Protein AF-A0A941VUR3-F1 (afdb_monomer)

Nearest PDB structures (foldseek):
  7xw2-assembly1_A 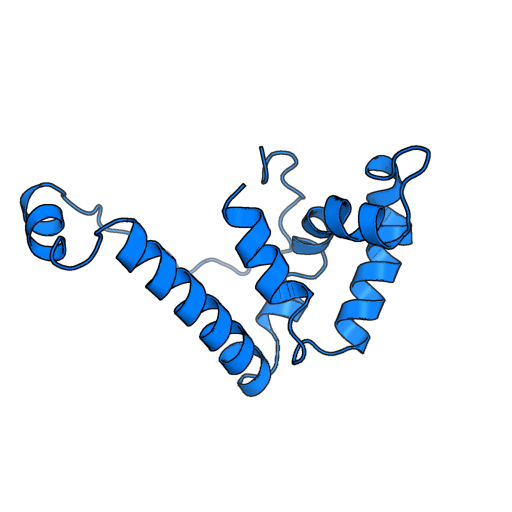 TM=2.228E-01  e=9.603E+00  Homo sapiens

Foldseek 3Di:
DVVLVLVCLLLVPPLPPPVLNVVLLVCCVVPVCVQDDDPDDSVSSCSRRSLVSCQVCVVVSVVPPPVSVVSSVVVVVVVVVVVCVVVVVPPCPVVCVVPDDDDDDPDDPDDPDPRDDDDPPPDD

Mean predicted aligned error: 7.58 Å

Structure (mmCIF, N/CA/C/O backbone):
data_AF-A0A941VUR3-F1
#
_entry.id   AF-A0A941VUR3-F1
#
loop_
_atom_site.group_PDB
_atom_site.id
_atom_site.type_symbol
_atom_site.label_atom_id
_atom_site.label_alt_id
_atom_site.label_comp_id
_atom_site.label_asym_id
_atom_site.label_entity_id
_atom_site.label_seq_id
_atom_site.pdbx_PDB_ins_code
_atom_site.Cartn_x
_atom_site.Cartn_y
_atom_site.Cartn_z
_atom_site.occupancy
_atom_site.B_iso_or_equiv
_atom_site.auth_seq_id
_atom_site.auth_comp_id
_atom_site.auth_asym_id
_atom_site.auth_atom_id
_atom_site.pdbx_PDB_model_num
ATOM 1 N N . HIS A 1 1 ? 3.892 9.199 6.611 1.00 70.50 1 HIS A N 1
ATOM 2 C CA . HIS A 1 1 ? 2.416 9.191 6.575 1.00 70.50 1 HIS A CA 1
ATOM 3 C C . HIS A 1 1 ? 1.923 7.758 6.686 1.00 70.50 1 HIS A C 1
ATOM 5 O O . HIS A 1 1 ? 2.522 6.879 6.077 1.00 70.50 1 HIS A O 1
ATOM 11 N N . LEU A 1 2 ? 0.868 7.516 7.468 1.00 82.50 2 LEU A N 1
ATOM 12 C CA . LEU A 1 2 ? 0.338 6.166 7.696 1.00 82.50 2 LEU A CA 1
ATOM 13 C C . LEU A 1 2 ? -0.213 5.531 6.405 1.00 82.50 2 LEU A C 1
ATOM 15 O O . LEU A 1 2 ? 0.068 4.371 6.120 1.00 82.50 2 LEU A O 1
ATOM 19 N N . ALA A 1 3 ? -0.908 6.321 5.582 1.00 85.56 3 ALA A N 1
ATOM 20 C CA . ALA A 1 3 ? -1.475 5.878 4.306 1.00 85.56 3 ALA A CA 1
ATOM 21 C C . ALA A 1 3 ? -0.423 5.314 3.333 1.00 85.56 3 ALA A C 1
ATOM 23 O O . ALA A 1 3 ? -0.678 4.323 2.652 1.00 85.56 3 ALA A O 1
ATOM 24 N N . THR A 1 4 ? 0.784 5.893 3.313 1.00 86.56 4 THR A N 1
ATOM 25 C CA . THR A 1 4 ? 1.883 5.424 2.456 1.00 86.56 4 THR A CA 1
ATOM 26 C C . THR A 1 4 ? 2.267 3.982 2.773 1.00 86.56 4 THR A C 1
ATOM 28 O O . THR A 1 4 ? 2.532 3.217 1.856 1.00 86.56 4 THR A O 1
ATOM 31 N N . ASN A 1 5 ? 2.245 3.573 4.047 1.00 90.25 5 ASN A N 1
ATOM 32 C CA . ASN A 1 5 ? 2.623 2.209 4.412 1.00 90.25 5 ASN A CA 1
ATOM 33 C C . ASN A 1 5 ? 1.629 1.168 3.874 1.00 90.25 5 ASN A C 1
ATOM 35 O O . ASN A 1 5 ? 2.040 0.136 3.357 1.00 90.25 5 ASN A O 1
ATOM 39 N N . PHE A 1 6 ? 0.327 1.458 3.920 1.00 93.69 6 PHE A N 1
ATOM 40 C CA . PHE A 1 6 ? -0.681 0.578 3.321 1.00 93.69 6 PHE A CA 1
ATOM 41 C C . PHE A 1 6 ? -0.562 0.520 1.802 1.00 93.69 6 PHE A C 1
ATOM 43 O O . PHE A 1 6 ? -0.687 -0.547 1.207 1.00 93.69 6 PHE A O 1
ATOM 50 N N . GLN A 1 7 ? -0.256 1.654 1.169 1.00 92.44 7 GLN A N 1
ATOM 51 C CA . GLN A 1 7 ? 0.022 1.663 -0.258 1.00 92.44 7 GLN A CA 1
ATOM 52 C C . GLN A 1 7 ? 1.238 0.787 -0.592 1.00 92.44 7 GLN A C 1
ATOM 54 O O . GLN A 1 7 ? 1.177 0.061 -1.586 1.00 92.44 7 GLN A O 1
ATOM 59 N N . ASN A 1 8 ? 2.303 0.851 0.223 1.00 92.88 8 ASN A N 1
ATOM 60 C CA . ASN A 1 8 ? 3.509 0.016 0.127 1.00 92.88 8 ASN A CA 1
ATOM 61 C C . ASN A 1 8 ? 3.153 -1.466 0.119 1.00 92.88 8 ASN A C 1
ATOM 63 O O . ASN A 1 8 ? 3.457 -2.140 -0.861 1.00 92.88 8 ASN A O 1
ATOM 67 N N . ILE A 1 9 ? 2.401 -1.914 1.130 1.00 95.75 9 ILE A N 1
ATOM 68 C CA . ILE A 1 9 ? 1.928 -3.300 1.239 1.00 95.75 9 ILE A CA 1
ATOM 69 C C . ILE A 1 9 ? 1.258 -3.754 -0.057 1.00 95.75 9 ILE A C 1
ATOM 71 O O . ILE A 1 9 ? 1.608 -4.805 -0.567 1.00 95.75 9 ILE A O 1
ATOM 75 N N . VAL A 1 10 ? 0.360 -2.951 -0.637 1.00 95.69 10 VAL A N 1
ATOM 76 C CA . VAL A 1 10 ? -0.362 -3.343 -1.858 1.00 95.69 10 VAL A CA 1
ATOM 77 C C . VAL A 1 10 ? 0.549 -3.421 -3.087 1.00 95.69 10 VAL A C 1
ATOM 79 O O . VAL A 1 10 ? 0.553 -4.443 -3.768 1.00 95.69 10 VAL A O 1
ATOM 82 N N . MET A 1 11 ? 1.301 -2.360 -3.420 1.00 94.12 11 MET A N 1
ATOM 83 C CA . M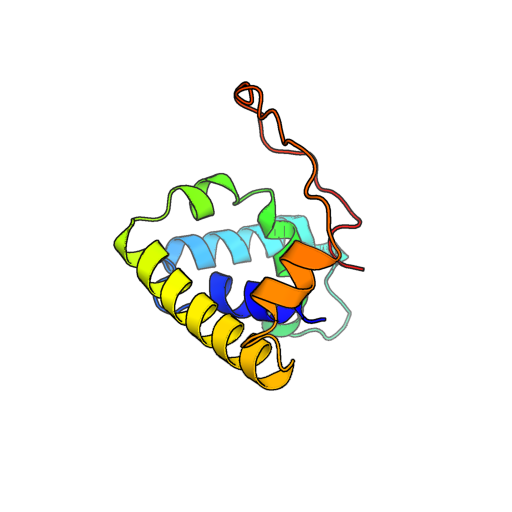ET A 1 11 ? 2.017 -2.332 -4.717 1.00 94.12 11 MET A CA 1
ATOM 84 C C . MET A 1 11 ? 3.351 -3.092 -4.701 1.00 94.12 11 MET A C 1
ATOM 86 O O . MET A 1 11 ? 3.919 -3.335 -5.765 1.00 94.12 11 MET A O 1
ATOM 90 N N . ASP A 1 12 ? 3.843 -3.451 -3.513 1.00 94.94 12 ASP A N 1
ATOM 91 C CA . ASP A 1 12 ? 5.069 -4.234 -3.333 1.00 94.94 12 ASP A CA 1
ATOM 92 C C . ASP A 1 12 ? 4.776 -5.682 -2.894 1.00 94.94 12 ASP A C 1
ATOM 94 O O . ASP A 1 12 ? 5.710 -6.443 -2.639 1.00 94.94 12 ASP A O 1
ATOM 98 N N . HIS A 1 13 ? 3.497 -6.078 -2.820 1.00 97.62 13 HIS A N 1
ATOM 99 C CA . HIS A 1 13 ? 3.096 -7.424 -2.416 1.00 97.62 13 HIS A CA 1
ATOM 100 C C . HIS A 1 13 ? 3.639 -8.488 -3.389 1.00 97.62 13 HIS A C 1
ATOM 102 O O . HIS A 1 13 ? 3.504 -8.317 -4.604 1.00 97.62 13 HIS A O 1
ATOM 108 N N . PRO A 1 14 ? 4.184 -9.620 -2.903 1.00 97.56 14 PRO A N 1
ATOM 109 C CA . PRO A 1 14 ? 4.743 -10.667 -3.765 1.00 97.56 14 PRO A CA 1
ATOM 110 C C . PRO A 1 14 ? 3.711 -11.321 -4.697 1.00 97.56 14 PRO A C 1
ATOM 112 O O . PRO A 1 14 ? 4.061 -11.712 -5.806 1.00 97.56 14 PRO A O 1
ATOM 115 N N . GLU A 1 15 ? 2.444 -11.404 -4.278 1.00 98.06 15 GLU A N 1
ATOM 116 C CA . GLU A 1 15 ? 1.351 -11.944 -5.110 1.00 98.06 15 GLU A CA 1
ATOM 117 C C . GLU A 1 15 ? 0.804 -10.940 -6.138 1.00 98.06 15 GLU A C 1
ATOM 119 O O . GLU A 1 15 ? -0.037 -11.303 -6.962 1.00 98.06 15 GLU A O 1
ATOM 124 N N . LEU A 1 16 ? 1.245 -9.674 -6.117 1.00 97.38 16 LEU A N 1
ATOM 125 C CA . LEU A 1 16 ? 0.839 -8.727 -7.152 1.00 97.38 16 LEU A CA 1
ATOM 126 C C . LEU A 1 16 ? 1.414 -9.190 -8.504 1.00 97.38 16 LEU A C 1
ATOM 128 O O . LEU A 1 16 ? 2.628 -9.396 -8.598 1.00 97.38 16 LEU A O 1
ATOM 132 N N . PRO A 1 17 ? 0.597 -9.317 -9.571 1.00 97.81 17 PRO A N 1
ATOM 133 C CA . PRO A 1 17 ? 1.085 -9.791 -10.858 1.00 97.81 17 PRO A CA 1
ATOM 134 C C . PRO A 1 17 ? 2.274 -8.960 -11.349 1.00 97.81 17 PRO A C 1
ATOM 136 O O . PRO A 1 17 ? 2.211 -7.729 -11.437 1.00 97.81 17 PRO A O 1
ATOM 139 N N . ALA A 1 18 ? 3.380 -9.637 -11.664 1.00 97.06 18 ALA A N 1
ATOM 140 C CA . ALA A 1 18 ? 4.620 -8.971 -12.048 1.00 97.06 18 ALA A CA 1
ATOM 141 C C . ALA A 1 18 ? 4.450 -8.117 -13.316 1.00 97.06 18 ALA A C 1
ATOM 143 O O . ALA A 1 18 ? 5.068 -7.057 -13.424 1.00 97.06 18 ALA A O 1
ATOM 144 N N . ASP A 1 19 ? 3.587 -8.539 -14.246 1.00 97.69 19 ASP A N 1
ATOM 145 C CA . ASP A 1 19 ? 3.247 -7.771 -15.445 1.00 97.69 19 ASP A CA 1
ATOM 146 C C . ASP A 1 19 ? 2.513 -6.467 -15.094 1.00 97.69 19 ASP A C 1
ATOM 148 O O . ASP A 1 19 ? 2.829 -5.416 -15.651 1.00 97.69 19 ASP A O 1
ATOM 152 N N . LEU A 1 20 ? 1.584 -6.502 -14.130 1.00 97.44 20 LEU A N 1
ATOM 153 C CA . LEU A 1 20 ? 0.876 -5.315 -13.655 1.00 97.44 20 LEU A CA 1
ATOM 154 C C . LEU A 1 20 ? 1.855 -4.343 -13.001 1.00 97.44 20 LEU A C 1
ATOM 156 O O . LEU A 1 20 ? 1.859 -3.158 -13.334 1.00 97.44 20 LEU A O 1
ATOM 160 N N . ARG A 1 21 ? 2.753 -4.846 -12.144 1.00 96.12 21 ARG A N 1
ATOM 161 C CA . ARG A 1 21 ? 3.812 -4.027 -11.542 1.00 96.12 21 ARG A CA 1
ATOM 162 C C . ARG A 1 21 ? 4.689 -3.374 -12.611 1.00 96.12 21 ARG A C 1
ATOM 164 O O . ARG A 1 21 ? 4.932 -2.175 -12.541 1.00 96.12 21 ARG A O 1
ATOM 171 N N . GLN A 1 22 ? 5.124 -4.117 -13.628 1.00 97.31 22 GLN A N 1
ATOM 172 C CA . GLN A 1 22 ? 5.926 -3.563 -14.726 1.00 97.31 22 GLN A CA 1
ATOM 173 C C . GLN A 1 22 ? 5.178 -2.482 -15.514 1.00 97.31 22 GLN A C 1
ATOM 175 O O . GLN A 1 22 ? 5.757 -1.439 -15.818 1.00 97.31 22 GLN A O 1
ATOM 180 N N . ARG A 1 23 ? 3.889 -2.688 -15.809 1.00 97.88 23 ARG A N 1
ATOM 181 C CA . ARG A 1 23 ? 3.063 -1.692 -16.510 1.00 97.88 23 ARG A CA 1
ATOM 182 C C . ARG A 1 23 ? 2.880 -0.417 -15.695 1.00 97.88 23 ARG A C 1
ATOM 184 O O . ARG A 1 23 ? 2.923 0.667 -16.271 1.00 97.88 23 ARG A O 1
ATOM 191 N N . ILE A 1 24 ? 2.748 -0.527 -14.374 1.00 97.31 24 ILE A N 1
ATOM 192 C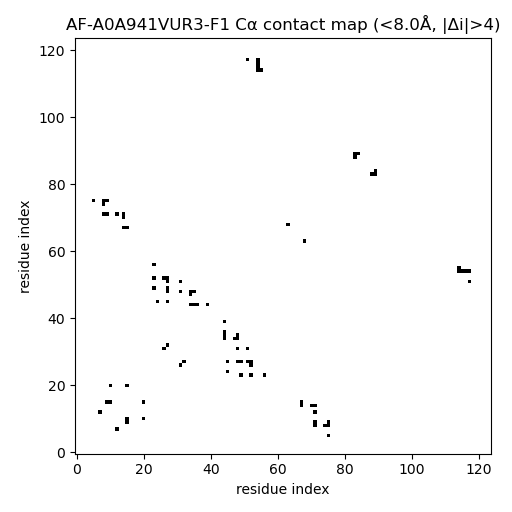 CA . ILE A 1 24 ? 2.721 0.630 -13.472 1.00 97.31 24 ILE A CA 1
ATOM 193 C C . ILE A 1 24 ? 4.025 1.419 -13.564 1.00 97.31 24 ILE A C 1
ATOM 195 O O . ILE A 1 24 ? 3.979 2.629 -13.763 1.00 97.31 24 ILE A O 1
ATOM 199 N N . LEU A 1 25 ? 5.180 0.753 -13.457 1.00 96.56 25 LEU A N 1
ATOM 200 C CA . LEU A 1 25 ? 6.483 1.424 -13.525 1.00 96.56 25 LEU A CA 1
ATOM 201 C C . LEU A 1 25 ? 6.680 2.127 -14.875 1.00 96.56 25 LEU A C 1
ATOM 203 O O . LEU A 1 25 ? 6.989 3.315 -14.902 1.00 96.56 25 LEU A O 1
ATOM 207 N N . ALA A 1 26 ? 6.369 1.445 -15.981 1.00 97.75 26 ALA A N 1
ATOM 208 C CA . ALA A 1 26 ? 6.437 2.028 -17.319 1.00 97.75 26 ALA A CA 1
ATOM 209 C C . ALA A 1 26 ? 5.491 3.232 -17.487 1.00 97.75 26 ALA A C 1
ATOM 211 O O . ALA A 1 26 ? 5.837 4.227 -18.127 1.00 97.75 26 ALA A O 1
ATOM 212 N N . TRP A 1 27 ? 4.293 3.173 -16.898 1.00 98.06 27 TRP A N 1
ATOM 213 C CA . TRP A 1 27 ? 3.371 4.304 -16.908 1.00 98.06 27 TRP A CA 1
ATOM 214 C C . TRP A 1 27 ? 3.910 5.481 -16.087 1.00 98.06 27 TRP A C 1
ATOM 216 O O . TRP A 1 27 ? 3.808 6.619 -16.542 1.00 98.06 27 TRP A O 1
ATOM 226 N N . LEU A 1 28 ? 4.517 5.232 -14.922 1.00 97.19 28 LEU A N 1
ATOM 227 C CA . LEU A 1 28 ? 5.156 6.272 -14.108 1.00 97.19 28 LEU A CA 1
ATOM 228 C C . LEU A 1 28 ? 6.316 6.929 -14.861 1.00 97.19 28 LEU A C 1
ATOM 230 O O . LEU A 1 28 ? 6.407 8.156 -14.874 1.00 97.19 28 LEU A O 1
ATOM 234 N N . ASP A 1 29 ? 7.135 6.138 -15.554 1.00 97.00 29 ASP A N 1
ATOM 235 C CA . ASP A 1 29 ? 8.214 6.656 -16.393 1.00 97.00 29 ASP A CA 1
ATOM 236 C C . ASP A 1 29 ? 7.694 7.583 -17.498 1.00 97.00 29 ASP A C 1
ATOM 238 O O . ASP A 1 29 ? 8.321 8.593 -17.806 1.00 97.00 29 ASP A O 1
ATOM 242 N N . ALA A 1 30 ? 6.529 7.299 -18.075 1.00 97.06 30 ALA A N 1
ATOM 243 C CA . ALA A 1 30 ? 5.965 8.140 -19.126 1.00 97.06 30 ALA A CA 1
ATOM 244 C C . ALA A 1 30 ? 5.188 9.362 -18.597 1.00 97.06 30 ALA A C 1
ATOM 246 O O . ALA A 1 30 ? 5.197 10.411 -19.238 1.00 97.06 30 ALA A O 1
ATOM 247 N N . ASN A 1 31 ? 4.511 9.247 -17.450 1.00 97.19 31 ASN A N 1
ATOM 248 C CA . ASN A 1 31 ? 3.468 10.202 -17.044 1.00 97.19 31 ASN A CA 1
ATOM 249 C C . ASN A 1 31 ? 3.773 10.958 -15.745 1.00 97.19 31 ASN A C 1
ATOM 251 O O . ASN A 1 31 ? 3.136 11.972 -15.469 1.00 97.19 31 ASN A O 1
ATOM 255 N N . ALA A 1 32 ? 4.739 10.501 -14.945 1.00 95.75 32 ALA A N 1
ATOM 256 C CA . ALA A 1 32 ? 5.013 11.052 -13.619 1.00 95.75 32 ALA A CA 1
ATOM 257 C C . ALA A 1 32 ? 6.410 11.680 -13.484 1.00 95.75 32 ALA A C 1
ATOM 259 O O . ALA A 1 32 ? 6.854 11.928 -12.368 1.00 95.75 32 ALA A O 1
ATOM 260 N N . GLN A 1 33 ? 7.096 12.000 -14.588 1.00 93.19 33 GLN A N 1
ATOM 261 C CA . GLN A 1 33 ? 8.454 12.577 -14.562 1.00 93.19 33 GLN A CA 1
ATOM 262 C C . GLN A 1 33 ? 8.574 13.870 -13.736 1.00 93.19 33 GLN A C 1
ATOM 264 O O . GLN A 1 33 ? 9.641 14.153 -13.203 1.00 93.19 33 GLN A O 1
ATOM 269 N N . GLY A 1 34 ? 7.484 14.627 -13.561 1.00 91.75 34 GLY A N 1
ATOM 270 C CA . GLY A 1 34 ? 7.458 15.799 -12.676 1.00 91.75 34 GLY A CA 1
ATOM 271 C C . GLY A 1 34 ? 7.710 15.484 -11.193 1.00 91.75 34 GLY A C 1
ATOM 272 O O . GLY A 1 34 ? 8.115 16.368 -10.446 1.00 91.75 34 GLY A O 1
ATOM 273 N N . GLU A 1 35 ? 7.516 14.234 -10.764 1.00 91.00 35 GLU A N 1
ATOM 274 C CA . GLU A 1 35 ? 7.822 13.764 -9.404 1.00 91.00 35 GLU A CA 1
ATOM 275 C C . GLU A 1 35 ? 9.309 13.406 -9.225 1.00 91.00 35 GLU A C 1
ATOM 277 O O . GLU A 1 35 ? 9.768 13.180 -8.098 1.00 91.00 35 GLU A O 1
ATOM 282 N N . ARG A 1 36 ? 10.076 13.332 -10.323 1.00 94.19 36 ARG A N 1
ATOM 283 C CA . ARG A 1 36 ? 11.481 12.934 -10.303 1.00 94.19 36 ARG A CA 1
ATOM 284 C C . ARG A 1 36 ? 12.370 14.089 -9.867 1.00 94.19 36 ARG A C 1
ATOM 286 O O . ARG A 1 36 ? 12.361 15.162 -10.469 1.00 94.19 36 ARG A O 1
ATOM 293 N N . LYS A 1 37 ? 13.184 13.864 -8.834 1.00 93.31 37 LYS A N 1
ATOM 294 C CA . LYS A 1 37 ? 14.161 14.854 -8.364 1.00 93.31 37 LYS A CA 1
ATOM 295 C C . LYS A 1 37 ? 15.547 14.578 -8.934 1.00 93.31 37 LYS A C 1
ATOM 297 O O . LYS A 1 37 ? 15.903 13.442 -9.240 1.00 93.31 37 LYS A O 1
ATOM 302 N N . SER A 1 38 ? 16.351 15.635 -9.046 1.00 93.31 38 SER A N 1
ATOM 303 C CA . SER A 1 38 ? 17.759 15.509 -9.427 1.00 93.31 38 SER A CA 1
ATOM 304 C C . SER A 1 38 ? 18.490 14.612 -8.428 1.00 93.31 38 SER A C 1
ATOM 306 O O . SER A 1 38 ? 18.564 14.945 -7.247 1.00 93.31 38 SER A O 1
ATOM 308 N N . GLY A 1 39 ? 19.044 13.501 -8.913 1.00 92.50 39 GLY A N 1
ATOM 309 C CA . GLY A 1 39 ? 19.770 12.527 -8.097 1.00 92.50 39 GLY A CA 1
ATOM 310 C C . GLY A 1 39 ? 18.920 11.405 -7.492 1.00 92.50 39 GLY A C 1
ATOM 311 O O . GLY A 1 39 ? 19.496 10.562 -6.812 1.00 92.50 39 GLY A O 1
ATOM 312 N N . ASP A 1 40 ? 17.603 11.359 -7.740 1.00 92.44 40 ASP A N 1
ATOM 313 C CA . ASP A 1 40 ? 16.786 10.198 -7.355 1.00 92.44 40 ASP A CA 1
ATOM 314 C C . ASP A 1 40 ? 17.251 8.952 -8.132 1.00 92.44 40 ASP A C 1
ATOM 316 O O . ASP A 1 40 ? 17.395 8.995 -9.359 1.00 92.44 40 ASP A O 1
ATOM 320 N N . THR A 1 41 ? 17.421 7.823 -7.436 1.00 96.31 41 THR A N 1
ATOM 321 C CA . THR A 1 41 ? 17.466 6.513 -8.106 1.00 96.31 41 THR A CA 1
ATOM 322 C C . THR A 1 41 ? 16.099 6.183 -8.709 1.00 96.31 41 THR A C 1
ATOM 324 O O . THR A 1 41 ? 15.090 6.826 -8.393 1.00 96.31 41 THR A O 1
ATOM 327 N N . ASP A 1 42 ? 16.031 5.179 -9.581 1.00 94.81 42 ASP A N 1
ATOM 328 C CA . ASP A 1 42 ? 14.754 4.730 -10.148 1.00 94.81 42 ASP A CA 1
ATOM 329 C C . ASP A 1 42 ? 13.796 4.276 -9.031 1.00 94.81 42 ASP A C 1
ATOM 331 O O . ASP A 1 42 ? 12.635 4.675 -9.002 1.00 94.81 42 ASP A O 1
ATOM 335 N N . GLU A 1 43 ? 14.293 3.560 -8.020 1.00 93.12 43 GLU A N 1
ATOM 336 C CA . GLU A 1 43 ? 13.492 3.104 -6.878 1.00 93.12 43 GLU A CA 1
ATOM 337 C C . GLU A 1 43 ? 12.942 4.269 -6.051 1.00 93.12 43 GLU A C 1
ATOM 339 O O . GLU A 1 43 ? 11.778 4.246 -5.648 1.00 93.12 43 GLU A O 1
ATOM 344 N N . GLN A 1 44 ? 13.752 5.305 -5.806 1.00 94.19 44 GLN A N 1
ATOM 345 C CA . GLN A 1 44 ? 13.318 6.499 -5.074 1.00 94.19 44 GLN A CA 1
ATOM 346 C C . GLN A 1 44 ? 12.251 7.275 -5.848 1.00 94.19 44 GLN A C 1
ATOM 348 O O . GLN A 1 44 ? 11.273 7.743 -5.255 1.00 94.19 44 GLN A O 1
ATOM 353 N N . PHE A 1 45 ? 12.419 7.374 -7.168 1.00 95.56 45 PHE A N 1
ATOM 354 C CA . PHE A 1 45 ? 11.425 7.954 -8.058 1.00 95.56 45 PHE A CA 1
ATOM 355 C C . PHE A 1 45 ? 10.110 7.166 -8.004 1.00 95.56 45 PHE A C 1
ATOM 357 O O . PHE A 1 45 ? 9.072 7.743 -7.677 1.00 95.56 45 PHE A O 1
ATOM 364 N N . TYR A 1 46 ? 10.144 5.851 -8.237 1.00 94.12 46 TYR A N 1
ATOM 365 C CA . TYR A 1 46 ? 8.946 5.011 -8.235 1.00 94.12 46 TYR A CA 1
ATOM 366 C C . TYR A 1 46 ? 8.235 5.019 -6.884 1.0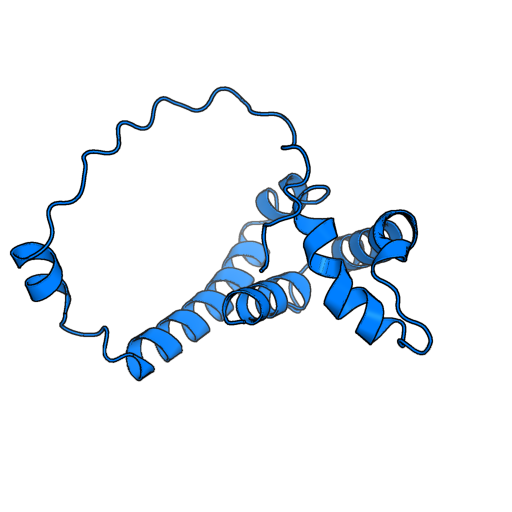0 94.12 46 TYR A C 1
ATOM 368 O O . TYR A 1 46 ? 7.014 5.171 -6.832 1.00 94.12 46 TYR A O 1
ATOM 376 N N . TYR A 1 47 ? 8.986 4.940 -5.783 1.00 91.44 47 TYR A N 1
ATOM 377 C CA . TYR A 1 47 ? 8.434 5.011 -4.434 1.00 91.44 47 TYR A CA 1
ATOM 378 C C . TYR A 1 47 ? 7.638 6.301 -4.196 1.00 91.44 47 TYR A C 1
ATOM 380 O O . TYR A 1 47 ? 6.579 6.271 -3.572 1.00 91.44 47 TYR A O 1
ATOM 388 N N . ARG A 1 48 ? 8.115 7.439 -4.712 1.00 90.31 48 ARG A N 1
ATOM 389 C CA . ARG A 1 48 ? 7.444 8.739 -4.575 1.00 90.31 48 ARG A CA 1
ATOM 390 C C . ARG A 1 48 ? 6.265 8.883 -5.539 1.00 90.31 48 ARG A C 1
ATOM 392 O O . ARG A 1 48 ? 5.193 9.343 -5.149 1.00 90.31 48 ARG A O 1
ATOM 399 N N . ALA A 1 49 ? 6.464 8.483 -6.792 1.00 93.69 49 ALA A N 1
ATOM 400 C CA . ALA A 1 49 ? 5.526 8.707 -7.883 1.00 93.69 49 ALA A CA 1
ATOM 401 C C . ALA A 1 49 ? 4.338 7.728 -7.878 1.00 93.69 49 ALA A C 1
ATOM 403 O O . ALA A 1 49 ? 3.291 8.049 -8.436 1.00 93.69 49 ALA A O 1
ATOM 404 N N . ARG A 1 50 ? 4.446 6.569 -7.207 1.00 92.50 50 ARG A N 1
ATOM 405 C CA . ARG A 1 50 ? 3.433 5.489 -7.188 1.00 92.50 50 ARG A CA 1
ATOM 406 C C . ARG A 1 50 ? 1.998 5.927 -6.892 1.00 92.50 50 ARG A C 1
ATOM 408 O O . ARG A 1 50 ? 1.069 5.288 -7.377 1.00 92.50 50 ARG A O 1
ATOM 415 N N . LYS A 1 51 ? 1.777 7.008 -6.129 1.00 92.25 51 LYS A N 1
ATOM 416 C CA . LYS A 1 51 ? 0.423 7.549 -5.892 1.00 92.25 51 LYS A CA 1
ATOM 417 C C . LYS A 1 51 ? -0.273 7.992 -7.180 1.00 92.25 51 LYS A C 1
ATOM 419 O O . LYS A 1 51 ? -1.478 7.806 -7.301 1.00 92.25 51 LYS A O 1
ATOM 424 N N . ARG A 1 52 ? 0.485 8.469 -8.173 1.00 94.44 52 ARG A N 1
ATOM 425 C CA . ARG A 1 52 ? -0.031 8.858 -9.495 1.00 94.44 52 ARG A CA 1
ATOM 426 C C . ARG A 1 52 ? -0.586 7.670 -10.282 1.00 94.44 52 ARG A C 1
ATOM 428 O O . ARG A 1 52 ? -1.458 7.856 -11.113 1.00 94.44 52 ARG A O 1
ATOM 435 N N . ALA A 1 53 ? -0.131 6.450 -9.995 1.00 95.12 53 ALA A N 1
ATOM 436 C CA . ALA A 1 53 ? -0.630 5.250 -10.658 1.00 95.12 53 ALA A CA 1
ATOM 437 C C . ALA A 1 53 ? -1.968 4.736 -10.088 1.00 95.12 53 ALA A C 1
ATOM 439 O O . ALA A 1 53 ? -2.581 3.867 -10.704 1.00 95.12 53 ALA A O 1
ATOM 440 N N . ILE A 1 54 ? -2.457 5.260 -8.952 1.00 92.94 54 ILE A N 1
ATOM 441 C CA . ILE A 1 54 ? -3.711 4.778 -8.344 1.0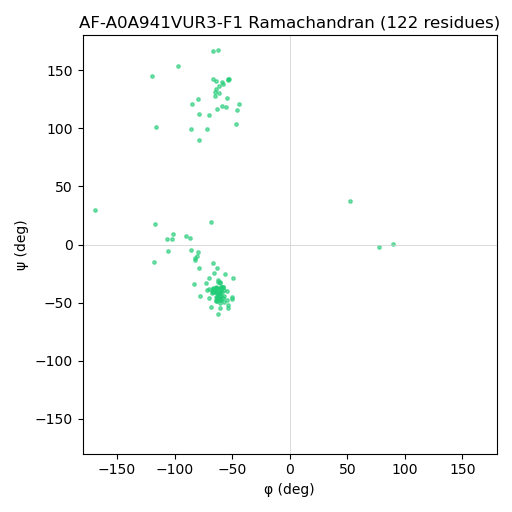0 92.94 54 ILE A CA 1
ATOM 442 C C . ILE A 1 54 ? -4.896 4.977 -9.294 1.00 92.94 54 ILE A C 1
ATOM 444 O O . ILE A 1 54 ? -5.671 4.046 -9.485 1.00 92.94 54 ILE A O 1
ATOM 448 N N . GLY A 1 55 ? -5.046 6.167 -9.883 1.00 93.62 55 GLY A N 1
ATOM 449 C CA . GLY A 1 55 ? -6.142 6.473 -10.807 1.00 93.62 55 GLY A CA 1
ATOM 450 C C . GLY A 1 55 ? -6.119 5.591 -12.063 1.00 93.62 55 GLY A C 1
ATOM 451 O O . GLY A 1 55 ? -7.069 4.832 -12.278 1.00 93.62 55 GLY A O 1
ATOM 452 N N . PRO A 1 56 ? -5.031 5.624 -12.856 1.00 96.69 56 PRO A N 1
ATOM 453 C CA . PRO A 1 56 ? -4.909 4.869 -14.104 1.00 96.69 56 PRO A CA 1
ATOM 454 C C . PRO A 1 56 ? -5.076 3.354 -13.950 1.00 96.69 56 PRO A C 1
ATOM 456 O O . PRO A 1 56 ? -5.675 2.722 -14.815 1.00 96.69 56 PRO A O 1
ATOM 459 N N . PHE A 1 57 ? -4.593 2.772 -12.847 1.00 96.62 57 PHE A N 1
ATOM 460 C CA . PHE A 1 57 ? -4.635 1.323 -12.614 1.00 96.62 57 PHE A CA 1
ATOM 461 C C . PHE A 1 57 ? -5.750 0.892 -11.657 1.00 96.62 57 PHE A C 1
ATOM 463 O O . PHE A 1 57 ? -5.807 -0.276 -11.273 1.00 96.62 57 PHE A O 1
ATOM 470 N N . LYS A 1 58 ? -6.663 1.799 -11.275 1.00 94.75 58 LYS A N 1
ATOM 471 C CA . LYS A 1 58 ? -7.715 1.507 -10.292 1.00 94.75 58 LYS A CA 1
ATOM 472 C C . LYS A 1 58 ? -8.516 0.272 -10.680 1.00 94.75 58 LYS A C 1
ATOM 474 O O . LYS A 1 58 ? -8.658 -0.629 -9.867 1.00 94.75 58 LYS A O 1
ATOM 479 N N . GLN A 1 59 ? -9.034 0.219 -11.904 1.00 95.31 59 GLN A N 1
ATOM 480 C CA . GLN A 1 59 ? -9.862 -0.908 -12.322 1.00 95.31 59 GLN A CA 1
ATOM 481 C C . GLN A 1 59 ? -9.086 -2.229 -12.252 1.00 95.31 59 GLN A C 1
ATOM 483 O O . GLN A 1 59 ? -9.581 -3.184 -11.674 1.00 95.31 59 GLN A O 1
ATOM 488 N N . GLU A 1 60 ? -7.854 -2.266 -12.756 1.00 96.31 60 GLU A N 1
ATOM 489 C CA . GLU A 1 60 ? -7.039 -3.484 -12.749 1.00 96.31 60 GLU A CA 1
ATOM 490 C C . GLU A 1 60 ? -6.717 -3.974 -11.335 1.00 96.31 60 GLU A C 1
ATOM 492 O O . GLU A 1 60 ? -6.744 -5.173 -11.080 1.00 96.31 60 GLU A O 1
ATOM 497 N N . MET A 1 61 ? -6.472 -3.048 -10.403 1.00 94.88 61 MET A N 1
ATOM 498 C CA . MET A 1 61 ? -6.289 -3.367 -8.984 1.00 94.88 61 MET A CA 1
ATOM 499 C C . MET A 1 61 ? -7.563 -3.942 -8.352 1.00 94.88 61 MET A C 1
ATOM 501 O O . MET A 1 61 ? -7.495 -4.855 -7.532 1.00 94.88 61 MET A O 1
ATOM 505 N N . TRP A 1 62 ? -8.733 -3.415 -8.721 1.00 94.44 62 TRP A N 1
ATOM 506 C CA . TRP A 1 62 ? -10.026 -3.911 -8.240 1.00 94.44 62 TRP A CA 1
ATOM 507 C C . TRP A 1 62 ? -10.413 -5.259 -8.863 1.00 94.44 62 TRP A C 1
ATOM 509 O O . TRP A 1 62 ? -11.017 -6.087 -8.183 1.00 94.44 62 TRP A O 1
ATOM 519 N N . ASP A 1 63 ? -10.019 -5.485 -10.115 1.00 96.50 63 ASP A N 1
ATOM 520 C CA . ASP A 1 63 ? -10.309 -6.688 -10.899 1.00 96.50 63 ASP A CA 1
ATOM 521 C C . ASP A 1 63 ? -9.277 -7.816 -10.668 1.00 96.50 63 ASP A C 1
ATOM 523 O O . ASP A 1 63 ? -9.346 -8.862 -11.320 1.00 96.50 63 ASP A O 1
ATOM 527 N N . LEU A 1 64 ? -8.329 -7.640 -9.734 1.00 97.50 64 LEU A N 1
ATOM 528 C CA . LEU A 1 64 ? -7.356 -8.672 -9.370 1.00 97.50 64 LEU A CA 1
ATOM 529 C C . LEU A 1 64 ? -8.056 -10.000 -9.011 1.00 97.50 64 LEU A C 1
ATOM 531 O O . LEU A 1 64 ? -9.096 -9.991 -8.339 1.00 97.50 64 LEU A O 1
ATOM 535 N N . PRO A 1 65 ? -7.481 -11.159 -9.389 1.00 97.88 65 PRO A N 1
ATOM 536 C CA . PRO A 1 65 ? -8.031 -12.457 -9.016 1.00 97.88 65 PRO A CA 1
ATOM 537 C C . PRO A 1 65 ? -8.240 -12.567 -7.503 1.00 97.88 65 PRO A C 1
ATOM 539 O O . PRO A 1 65 ? -7.401 -12.109 -6.726 1.00 97.88 65 PRO A O 1
ATOM 542 N N . ALA A 1 66 ? -9.330 -13.216 -7.080 1.00 98.00 66 ALA A N 1
ATOM 543 C CA . ALA A 1 66 ? -9.657 -13.360 -5.658 1.00 98.00 66 ALA A CA 1
ATOM 544 C C . ALA A 1 66 ? -8.481 -13.883 -4.805 1.00 98.00 66 ALA A C 1
ATOM 546 O O . ALA A 1 66 ? -8.178 -13.224 -3.819 1.00 98.00 66 ALA A O 1
ATOM 547 N N . PRO A 1 67 ? -7.721 -14.925 -5.213 1.00 98.25 67 PRO A N 1
ATOM 548 C CA . PRO A 1 67 ? -6.580 -15.395 -4.422 1.00 98.25 67 PRO A CA 1
ATOM 549 C C . PRO A 1 67 ? -5.500 -14.330 -4.181 1.00 98.25 67 PRO A C 1
ATOM 551 O O . PRO A 1 67 ? -4.934 -14.262 -3.095 1.00 98.25 67 PRO A O 1
ATOM 554 N N . VAL A 1 68 ? -5.241 -13.466 -5.170 1.00 98.31 68 VAL A N 1
ATOM 555 C CA . VAL A 1 68 ? -4.276 -12.361 -5.041 1.00 98.31 68 VAL A CA 1
ATOM 556 C C . VAL A 1 68 ? -4.813 -11.301 -4.084 1.00 98.31 68 VAL A C 1
ATOM 558 O O . VAL A 1 68 ? -4.095 -10.837 -3.199 1.00 98.31 68 VAL A O 1
ATOM 561 N N . ARG A 1 69 ? -6.089 -10.926 -4.244 1.00 97.31 69 ARG A N 1
ATOM 562 C CA . ARG A 1 69 ? -6.751 -9.958 -3.360 1.00 97.31 69 ARG A CA 1
ATOM 563 C C . ARG A 1 69 ? -6.784 -10.444 -1.916 1.00 97.31 69 ARG A C 1
ATOM 565 O O . ARG A 1 69 ? -6.548 -9.639 -1.023 1.00 97.31 69 ARG A O 1
ATOM 572 N N . ASP A 1 70 ? -7.050 -11.727 -1.699 1.00 98.25 70 ASP A N 1
ATOM 573 C CA . ASP A 1 70 ? -7.128 -12.329 -0.369 1.00 98.25 70 ASP A CA 1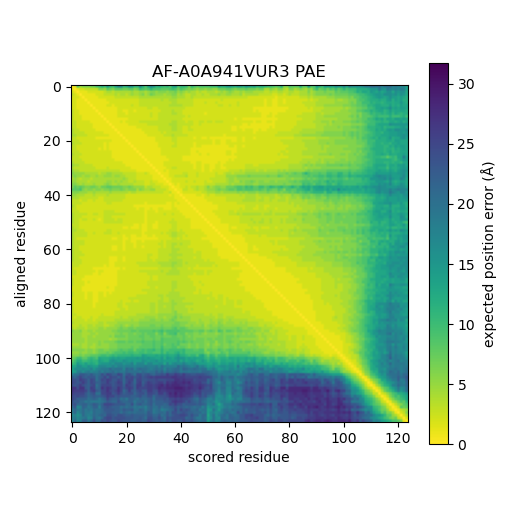
ATOM 574 C C . ASP A 1 70 ? -5.753 -12.338 0.315 1.00 98.25 70 ASP A C 1
ATOM 576 O O . ASP A 1 70 ? -5.658 -12.002 1.494 1.00 98.25 70 ASP A O 1
ATOM 580 N N . ALA A 1 71 ? -4.677 -12.631 -0.426 1.00 98.50 71 ALA A N 1
ATOM 581 C CA . ALA A 1 71 ? -3.316 -12.568 0.106 1.00 98.50 71 ALA A CA 1
ATOM 582 C C . ALA A 1 71 ? -2.923 -11.136 0.517 1.00 98.50 71 ALA A C 1
ATOM 584 O O . ALA A 1 71 ? -2.499 -10.913 1.649 1.00 98.50 71 ALA A O 1
ATOM 585 N N . ILE A 1 72 ? -3.167 -10.148 -0.354 1.00 98.19 72 ILE A N 1
ATOM 586 C CA . ILE A 1 72 ? -2.921 -8.729 -0.042 1.00 98.19 72 ILE A CA 1
ATOM 587 C C . ILE A 1 72 ? -3.771 -8.276 1.157 1.00 98.19 72 ILE A C 1
ATOM 589 O O . ILE A 1 72 ? -3.298 -7.533 2.019 1.00 98.19 72 ILE A O 1
ATOM 593 N N . ALA A 1 73 ? -5.035 -8.706 1.220 1.00 97.81 73 ALA A N 1
ATOM 594 C CA . ALA A 1 73 ? -5.940 -8.367 2.312 1.00 97.81 73 ALA A CA 1
ATOM 595 C C . ALA A 1 73 ? -5.463 -8.931 3.655 1.00 97.81 73 ALA A C 1
ATOM 597 O O . ALA A 1 73 ? -5.571 -8.225 4.653 1.00 97.81 73 ALA A O 1
ATOM 598 N N . ALA A 1 74 ? -4.895 -10.139 3.680 1.00 98.56 74 ALA A N 1
ATOM 599 C CA . ALA A 1 74 ? -4.350 -10.735 4.897 1.00 98.56 74 ALA A CA 1
ATOM 600 C C . ALA A 1 74 ? -3.184 -9.910 5.477 1.00 98.56 74 ALA A C 1
ATOM 602 O O . ALA A 1 74 ? -3.181 -9.602 6.670 1.00 98.56 74 ALA A O 1
ATOM 603 N N . ASP A 1 75 ? -2.244 -9.467 4.637 1.00 98.38 75 ASP A N 1
ATOM 604 C CA . ASP A 1 75 ? -1.113 -8.629 5.071 1.00 98.38 75 ASP A CA 1
ATOM 605 C C . ASP A 1 75 ? -1.566 -7.232 5.538 1.00 98.38 75 ASP A C 1
ATOM 607 O O . ASP A 1 75 ? -1.047 -6.669 6.517 1.00 98.38 75 ASP A O 1
ATOM 611 N N . LEU A 1 76 ? -2.576 -6.667 4.867 1.00 97.88 76 LEU A N 1
ATOM 612 C CA . LEU A 1 76 ? -3.227 -5.431 5.304 1.00 97.88 76 LEU A CA 1
ATOM 613 C C . LEU A 1 76 ? -3.916 -5.620 6.659 1.00 97.88 76 LEU A C 1
ATOM 615 O O . LEU A 1 76 ? -3.715 -4.799 7.553 1.00 97.88 76 LEU A O 1
ATOM 619 N N . GLU A 1 77 ? -4.701 -6.686 6.826 1.00 97.94 77 GLU A N 1
ATOM 620 C CA . GLU A 1 77 ? -5.424 -7.005 8.060 1.00 97.94 77 GLU A CA 1
ATOM 621 C C . GLU A 1 77 ? -4.461 -7.184 9.233 1.00 97.94 77 GLU A C 1
ATOM 623 O O . GLU A 1 77 ? -4.673 -6.586 10.287 1.00 97.94 77 GLU A O 1
ATOM 628 N N . GLN A 1 78 ? -3.353 -7.902 9.036 1.00 98.12 78 GLN A N 1
ATOM 629 C CA . GLN A 1 78 ? -2.307 -8.038 10.047 1.00 98.12 78 GLN A CA 1
ATOM 630 C C . GLN A 1 78 ? -1.755 -6.670 10.476 1.00 98.12 78 GLN A C 1
ATOM 632 O O . GLN A 1 78 ? -1.588 -6.404 11.670 1.00 98.12 78 GLN A O 1
ATOM 637 N N . THR A 1 79 ? -1.499 -5.778 9.516 1.00 96.88 79 THR A N 1
ATOM 638 C CA . THR A 1 79 ? -0.993 -4.429 9.803 1.00 96.88 79 THR A CA 1
ATOM 639 C C . THR A 1 79 ? -2.034 -3.575 10.533 1.00 96.88 79 THR A C 1
ATOM 641 O O . THR A 1 79 ? -1.690 -2.874 11.487 1.00 96.88 79 THR A O 1
ATOM 644 N N . PHE A 1 80 ? -3.308 -3.638 10.134 1.00 96.12 80 PHE A N 1
ATOM 645 C CA . PHE A 1 80 ? -4.397 -2.953 10.835 1.00 96.12 80 PHE A CA 1
ATOM 646 C C . PHE A 1 80 ? -4.580 -3.475 12.259 1.00 96.12 80 PHE A C 1
ATOM 648 O O . PHE A 1 80 ? -4.673 -2.665 13.178 1.00 96.12 80 PHE A O 1
ATOM 655 N N . GLY A 1 81 ? -4.572 -4.796 12.450 1.00 96.50 81 GLY A N 1
ATOM 656 C CA . GLY A 1 81 ? -4.656 -5.427 13.765 1.00 96.50 81 GLY A CA 1
ATOM 657 C C . GLY A 1 81 ? -3.539 -4.947 14.688 1.00 96.50 81 GLY A C 1
ATOM 658 O O . GLY A 1 81 ? -3.812 -4.436 15.772 1.00 96.50 81 GLY A O 1
ATOM 659 N N . PHE A 1 82 ? -2.292 -4.975 14.206 1.00 96.25 82 PHE A N 1
ATOM 660 C CA . PHE A 1 82 ? -1.149 -4.431 14.942 1.00 96.25 82 PHE A CA 1
ATOM 661 C C . PHE A 1 82 ? -1.360 -2.964 15.352 1.00 96.25 82 PHE A C 1
ATOM 663 O O . PHE A 1 82 ? -1.136 -2.602 16.507 1.00 96.25 82 PHE A O 1
ATOM 670 N N . LEU A 1 83 ? -1.808 -2.104 14.432 1.00 95.94 83 LEU A N 1
ATOM 671 C CA . LEU A 1 83 ? -2.035 -0.687 14.728 1.00 95.94 83 LEU A CA 1
ATOM 672 C C . LEU A 1 83 ? -3.186 -0.470 15.717 1.00 95.94 83 LEU A C 1
ATOM 674 O O . LEU A 1 83 ? -3.081 0.394 16.584 1.00 95.94 83 LEU A O 1
ATOM 678 N N . PHE A 1 84 ? -4.266 -1.243 15.619 1.00 96.06 84 PHE A N 1
ATOM 679 C CA . PHE A 1 84 ? -5.386 -1.179 16.560 1.00 96.06 84 PHE A CA 1
ATOM 680 C C . PHE A 1 84 ? -4.974 -1.583 17.972 1.00 96.06 84 PHE A C 1
ATOM 682 O O . PHE A 1 84 ? -5.395 -0.931 18.932 1.00 96.06 84 PHE A O 1
ATOM 689 N N . ASP A 1 85 ? -4.096 -2.576 18.100 1.00 97.06 85 ASP A N 1
ATOM 690 C CA . ASP A 1 85 ? -3.513 -2.955 19.384 1.00 97.06 85 ASP A CA 1
ATOM 691 C C . ASP A 1 85 ? -2.653 -1.821 19.958 1.00 97.06 85 ASP A C 1
ATOM 693 O O . ASP A 1 85 ? -2.844 -1.422 21.109 1.00 97.06 85 ASP A O 1
ATOM 697 N N . GLN A 1 86 ? -1.751 -1.245 19.152 1.00 96.50 86 GLN A N 1
ATOM 698 C CA . GLN A 1 86 ? -0.886 -0.135 19.584 1.00 96.50 86 GLN A CA 1
ATOM 699 C C . GLN A 1 86 ? -1.675 1.119 19.981 1.00 96.50 86 GLN A C 1
ATOM 701 O O . GLN A 1 86 ? -1.257 1.864 20.866 1.00 96.50 86 GLN A O 1
ATOM 706 N N . LEU A 1 87 ? -2.817 1.354 19.336 1.00 96.00 87 LEU A N 1
ATOM 707 C CA . LEU A 1 87 ? -3.689 2.500 19.593 1.00 96.00 87 LEU A CA 1
ATOM 708 C C . LEU A 1 87 ? -4.758 2.221 20.662 1.00 96.00 87 LEU A C 1
ATOM 710 O O . LEU A 1 87 ? -5.627 3.065 20.872 1.00 96.00 87 LEU A O 1
ATOM 714 N N . ALA A 1 88 ? -4.705 1.064 21.335 1.00 96.00 88 ALA A N 1
ATOM 715 C CA . ALA A 1 88 ? -5.663 0.646 22.362 1.00 96.00 88 ALA A CA 1
ATOM 716 C C . ALA A 1 88 ? -7.134 0.729 21.900 1.00 96.00 88 ALA A C 1
ATOM 718 O O . ALA A 1 88 ? -8.030 1.082 22.667 1.00 96.00 88 ALA A O 1
ATOM 719 N N . VAL A 1 89 ? -7.391 0.390 20.633 1.00 96.69 89 VAL A N 1
ATOM 720 C CA . VAL A 1 89 ? -8.742 0.398 20.046 1.00 96.69 89 VAL A CA 1
ATOM 721 C C . VAL A 1 89 ? -9.603 -0.728 20.631 1.00 96.69 89 VAL A C 1
ATOM 723 O O . VAL A 1 89 ? -10.827 -0.599 20.736 1.00 96.69 89 VAL A O 1
ATOM 726 N N . ASN A 1 90 ? -8.985 -1.829 21.055 1.00 95.38 90 ASN A N 1
ATOM 727 C CA . ASN A 1 90 ? -9.690 -2.982 21.607 1.00 95.38 90 ASN A CA 1
ATOM 728 C C . ASN A 1 90 ? -10.542 -2.620 22.832 1.00 95.38 90 ASN A C 1
ATOM 730 O O . ASN A 1 90 ? -10.129 -1.873 23.714 1.00 95.38 90 ASN A O 1
ATOM 734 N N . GLY A 1 91 ? -11.756 -3.173 22.892 1.00 95.69 91 GLY A N 1
ATOM 735 C CA . GLY A 1 91 ? -12.695 -2.942 23.996 1.00 95.69 91 GLY A CA 1
ATOM 736 C C . GLY A 1 91 ? -13.434 -1.597 23.960 1.00 95.69 91 GLY A C 1
ATOM 737 O O . GLY A 1 91 ? -14.313 -1.373 24.787 1.00 95.69 91 GLY A O 1
ATOM 738 N N . THR A 1 92 ? -13.161 -0.719 22.989 1.00 96.25 92 THR A N 1
ATOM 739 C CA . THR A 1 92 ? -13.790 0.617 22.921 1.00 96.25 92 THR A CA 1
ATOM 740 C C . THR A 1 92 ? -15.152 0.642 22.219 1.00 96.25 92 THR A C 1
ATOM 742 O O . THR A 1 92 ? -15.824 1.673 22.219 1.00 96.25 92 THR A O 1
ATOM 745 N N . ALA A 1 93 ? -15.612 -0.483 21.660 1.00 94.25 93 ALA A N 1
ATOM 746 C CA . ALA A 1 93 ? -16.850 -0.546 20.878 1.00 94.25 93 ALA A CA 1
ATOM 747 C C . ALA A 1 93 ? -18.079 -0.006 21.636 1.00 94.25 93 ALA A C 1
ATOM 749 O O . ALA A 1 93 ? -18.896 0.707 21.055 1.00 94.25 93 ALA A O 1
ATOM 750 N N . GLU A 1 94 ? -18.202 -0.292 22.937 1.00 95.44 94 GLU A N 1
ATOM 751 C CA . GLU A 1 94 ? -19.320 0.212 23.748 1.00 95.44 94 GLU A CA 1
ATOM 752 C C . GLU A 1 94 ? -19.247 1.723 23.989 1.00 95.44 94 GLU A C 1
ATOM 754 O O . GLU A 1 94 ? -20.262 2.419 23.922 1.00 95.44 94 GLU A O 1
ATOM 759 N N . VAL A 1 95 ? -18.037 2.243 24.197 1.00 95.38 95 VAL A N 1
ATOM 760 C CA . VAL A 1 95 ? -17.788 3.680 24.354 1.00 95.38 95 VAL A CA 1
ATOM 761 C C . VAL A 1 95 ? -18.184 4.410 23.071 1.00 95.38 95 VAL A C 1
ATOM 763 O O . VAL A 1 95 ? -18.923 5.393 23.118 1.00 95.38 95 VAL A O 1
ATOM 766 N N . VAL A 1 96 ? -17.775 3.886 21.910 1.00 94.62 96 VAL A N 1
ATOM 767 C CA . VAL A 1 96 ? -18.155 4.440 20.604 1.00 94.62 96 VAL A CA 1
ATOM 768 C C . VAL A 1 96 ? -19.675 4.421 20.432 1.00 94.62 96 VAL A C 1
ATOM 770 O O . VAL A 1 96 ? -20.250 5.452 20.088 1.00 94.62 96 VAL A O 1
ATOM 773 N N . ARG A 1 97 ? -20.353 3.302 20.724 1.00 93.94 97 ARG A N 1
ATOM 774 C CA . ARG A 1 97 ? -21.824 3.210 20.632 1.00 93.94 97 ARG A CA 1
ATOM 775 C C . ARG A 1 97 ? -22.549 4.204 21.539 1.00 93.94 97 ARG A C 1
ATOM 777 O O . ARG A 1 97 ? -23.567 4.753 21.135 1.00 93.94 97 ARG A O 1
ATOM 784 N N . THR A 1 98 ? -22.030 4.433 22.741 1.00 96.62 98 THR A N 1
ATOM 785 C CA . THR A 1 98 ? -22.642 5.340 23.722 1.00 96.62 98 THR A CA 1
ATOM 786 C C . THR A 1 98 ? -22.493 6.805 23.316 1.00 96.62 98 THR A C 1
ATOM 788 O O . THR A 1 98 ? -23.413 7.601 23.504 1.00 96.62 98 THR A O 1
ATOM 791 N N . HIS A 1 99 ? -21.338 7.177 22.761 1.00 96.19 99 HIS A N 1
ATOM 792 C CA . HIS A 1 99 ? -20.976 8.582 22.552 1.00 96.19 99 HIS A CA 1
ATOM 793 C C . HIS A 1 99 ? -21.055 9.054 21.101 1.00 96.19 99 HIS A C 1
ATOM 795 O O . HIS A 1 99 ? -20.897 10.245 20.840 1.00 96.19 99 HIS A O 1
ATOM 801 N N . THR A 1 100 ? -21.318 8.159 20.151 1.00 94.94 100 THR A N 1
ATOM 802 C CA . THR A 1 100 ? -21.462 8.513 18.737 1.00 94.94 100 THR A CA 1
ATOM 803 C C . THR A 1 100 ? -22.844 8.138 18.223 1.00 94.94 100 THR A C 1
ATOM 805 O O . THR A 1 100 ? -23.433 7.133 18.612 1.00 94.94 100 THR A O 1
ATOM 808 N N . ARG A 1 101 ? -23.375 8.953 17.310 1.00 91.38 101 ARG A N 1
ATOM 809 C CA . ARG A 1 101 ? -24.589 8.637 16.557 1.00 91.38 10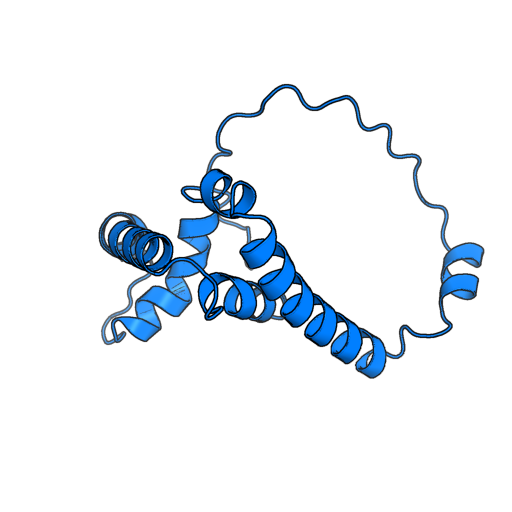1 ARG A CA 1
ATOM 810 C C . ARG A 1 101 ? -24.207 8.534 15.092 1.00 91.38 101 ARG A C 1
ATOM 812 O O . ARG A 1 101 ? -24.010 9.555 14.437 1.00 91.38 101 ARG A O 1
ATOM 819 N N . ALA A 1 102 ? -24.065 7.308 14.598 1.00 86.06 102 ALA A N 1
ATOM 820 C CA . ALA A 1 102 ? -23.716 7.088 13.203 1.00 86.06 102 ALA A CA 1
ATOM 821 C C . ALA A 1 102 ? -24.813 7.667 12.285 1.00 86.06 102 ALA A C 1
ATOM 823 O O . ALA A 1 102 ? -25.999 7.397 12.511 1.00 86.06 102 ALA A O 1
ATOM 824 N N . PRO A 1 103 ? -24.458 8.468 11.266 1.00 86.44 103 PRO A N 1
ATOM 825 C CA . PRO A 1 103 ? -25.425 8.925 10.282 1.00 86.44 103 PRO A CA 1
ATOM 826 C C . PRO A 1 103 ? -25.927 7.737 9.455 1.00 86.44 103 PRO A C 1
ATOM 828 O O . PRO A 1 103 ? -25.163 6.834 9.108 1.00 86.44 103 PRO A O 1
ATOM 831 N N . VAL A 1 104 ? -27.214 7.746 9.108 1.00 85.00 104 VAL A N 1
ATOM 832 C CA . VAL A 1 104 ? -27.770 6.768 8.167 1.00 85.00 104 VAL A CA 1
ATOM 833 C C . VAL A 1 104 ? -27.221 7.084 6.777 1.00 85.00 104 VAL A C 1
ATOM 835 O O . VAL A 1 104 ? -27.541 8.115 6.191 1.00 85.00 104 VAL A O 1
ATOM 838 N N . GLN A 1 105 ? -26.375 6.198 6.258 1.00 79.62 105 GLN A N 1
ATOM 839 C CA . GLN A 1 105 ? -25.824 6.297 4.909 1.00 79.62 105 GLN A CA 1
ATOM 840 C C . GLN A 1 105 ? -26.801 5.649 3.919 1.00 79.62 105 GLN A C 1
ATOM 842 O O . GLN A 1 105 ? -26.847 4.424 3.775 1.00 79.62 105 GLN A O 1
ATOM 847 N N . HIS A 1 106 ? -27.599 6.466 3.232 1.00 77.81 106 HIS A N 1
ATOM 848 C CA . HIS A 1 106 ? -28.389 6.010 2.090 1.00 77.81 106 HIS A CA 1
ATOM 849 C C . HIS A 1 106 ? -27.478 5.916 0.865 1.00 77.81 106 HIS A C 1
ATOM 851 O O . HIS A 1 106 ? -27.310 6.881 0.124 1.00 77.81 106 HIS A O 1
ATOM 857 N N . HIS A 1 107 ? -26.869 4.751 0.654 1.00 65.88 107 HIS A N 1
ATOM 858 C CA . HIS A 1 107 ? -26.136 4.491 -0.578 1.00 65.88 107 HIS A CA 1
ATOM 859 C C . HIS A 1 107 ? -27.150 4.330 -1.714 1.00 65.88 107 HIS A C 1
ATOM 861 O O . HIS A 1 107 ? -27.761 3.274 -1.878 1.00 65.88 107 HIS A O 1
ATOM 867 N N . VAL A 1 108 ? -27.360 5.388 -2.495 1.00 61.09 108 VAL A N 1
ATOM 868 C CA . VAL A 1 108 ? -27.956 5.241 -3.824 1.00 61.09 108 VAL A CA 1
ATOM 869 C C . VAL A 1 108 ? -26.951 4.438 -4.650 1.00 61.09 108 VAL A C 1
ATOM 871 O O . VAL A 1 108 ? -25.761 4.751 -4.615 1.00 61.09 108 VAL A O 1
ATOM 874 N N . MET A 1 109 ? -27.398 3.389 -5.347 1.00 56.72 109 MET A N 1
ATOM 875 C CA . MET A 1 109 ? -26.556 2.647 -6.297 1.00 56.72 109 MET A CA 1
ATOM 876 C C . MET A 1 109 ? -25.798 3.652 -7.175 1.00 56.72 109 MET A C 1
ATOM 878 O O . MET A 1 109 ? -26.419 4.420 -7.912 1.00 56.72 109 MET A O 1
ATOM 882 N N . LEU A 1 110 ? -24.468 3.677 -7.066 1.00 58.22 110 LEU A N 1
ATOM 883 C CA . LEU A 1 110 ? -23.630 4.520 -7.908 1.00 58.22 110 LEU A CA 1
ATOM 884 C C . LEU A 1 110 ? -23.818 4.059 -9.358 1.00 58.22 110 LEU A C 1
ATOM 886 O O . LEU A 1 110 ? -23.490 2.922 -9.702 1.00 58.22 110 LEU A O 1
ATOM 890 N N . ALA A 1 111 ? -24.352 4.933 -10.217 1.00 56.41 111 ALA A N 1
ATOM 891 C CA . ALA A 1 111 ? -24.240 4.749 -11.661 1.00 56.41 111 ALA A CA 1
ATOM 892 C C . ALA A 1 111 ? -22.753 4.570 -12.004 1.00 56.41 111 ALA A C 1
ATOM 894 O O . ALA A 1 111 ? -21.923 5.226 -11.381 1.00 56.41 111 ALA A O 1
ATOM 895 N N . LYS A 1 112 ? -22.406 3.682 -12.949 1.00 53.00 112 LYS A N 1
ATOM 896 C CA . LYS A 1 112 ? -21.010 3.419 -13.351 1.00 53.00 112 LYS A CA 1
ATOM 897 C C . LYS A 1 112 ? -20.257 4.741 -13.562 1.00 53.00 112 LYS A C 1
ATOM 899 O O . LYS A 1 112 ? -20.465 5.414 -14.568 1.00 53.00 112 LYS A O 1
ATOM 904 N N . VAL A 1 113 ? -19.404 5.113 -12.609 1.00 53.56 113 VAL A N 1
ATOM 905 C CA . VAL A 1 113 ? -18.565 6.312 -12.691 1.00 53.56 113 VAL A CA 1
ATOM 906 C C . VAL A 1 113 ? -17.309 5.916 -13.464 1.00 53.56 113 VAL A C 1
ATOM 908 O O . VAL A 1 113 ? -16.620 4.973 -13.074 1.00 53.56 113 VAL A O 1
ATOM 911 N N . GLY A 1 114 ? -17.048 6.587 -14.589 1.00 56.34 114 GLY A N 1
ATOM 912 C CA . GLY A 1 114 ? -15.781 6.463 -15.320 1.00 56.34 114 GLY A CA 1
ATOM 913 C C . GLY A 1 114 ? -14.595 6.923 -14.467 1.00 56.34 114 GLY A C 1
ATOM 914 O O . GLY A 1 114 ? -14.796 7.522 -13.412 1.00 56.34 114 GLY A O 1
ATOM 915 N N . ALA A 1 115 ? -13.367 6.624 -14.904 1.00 55.00 115 ALA A N 1
ATOM 916 C CA . ALA A 1 115 ? -12.141 6.972 -14.180 1.00 55.00 115 ALA A CA 1
ATOM 917 C C . ALA A 1 115 ? -12.198 8.415 -13.645 1.00 55.00 115 ALA A C 1
ATOM 919 O O . ALA A 1 115 ? -12.421 9.360 -14.404 1.00 55.00 115 ALA A O 1
ATOM 920 N N . ALA A 1 116 ? -12.074 8.563 -12.323 1.00 52.47 116 ALA A N 1
ATOM 921 C CA . ALA A 1 116 ? -12.076 9.868 -11.679 1.00 52.47 116 ALA A CA 1
ATOM 922 C C . ALA A 1 116 ? -10.853 10.664 -12.152 1.00 52.47 116 ALA A C 1
ATOM 924 O O . ALA A 1 116 ? -9.776 10.090 -12.315 1.00 52.47 116 ALA A O 1
ATOM 925 N N . ALA A 1 117 ? -11.027 11.968 -12.374 1.00 52.00 117 ALA A N 1
ATOM 926 C CA . ALA A 1 117 ? -9.902 12.863 -12.612 1.00 52.00 117 ALA A CA 1
ATOM 927 C C . ALA A 1 117 ? -8.952 12.816 -11.406 1.00 52.00 117 ALA A C 1
ATOM 929 O O . ALA A 1 117 ? -9.419 12.742 -10.268 1.00 52.00 117 ALA A O 1
ATOM 930 N N . ASP A 1 118 ? -7.643 12.833 -11.672 1.00 52.38 118 ASP A N 1
ATOM 931 C CA . ASP A 1 118 ? -6.616 12.802 -10.632 1.00 52.38 118 ASP A CA 1
ATOM 932 C C . ASP A 1 118 ? -6.840 13.944 -9.635 1.00 52.38 118 ASP A C 1
ATOM 934 O O . ASP A 1 118 ? -6.795 15.120 -9.999 1.00 52.38 118 ASP A O 1
ATOM 938 N N . ASP A 1 119 ? -7.073 13.580 -8.375 1.00 52.03 119 ASP A N 1
ATOM 939 C CA . ASP A 1 119 ? -7.103 14.520 -7.262 1.00 52.03 119 ASP A CA 1
ATOM 940 C C . ASP A 1 119 ? -5.649 14.849 -6.871 1.00 52.03 119 ASP A C 1
ATOM 942 O O . ASP A 1 119 ? -4.916 13.958 -6.416 1.00 52.03 119 ASP A O 1
ATOM 946 N N . PRO A 1 120 ? -5.179 16.093 -7.081 1.00 47.31 120 PRO A N 1
ATOM 947 C CA . PRO A 1 120 ? -3.807 16.468 -6.764 1.00 47.31 120 PRO A CA 1
ATOM 948 C C . PRO A 1 120 ? -3.508 16.445 -5.256 1.00 47.31 120 PRO A C 1
ATOM 950 O O . PRO A 1 120 ? -2.327 16.400 -4.906 1.00 47.31 120 PRO A O 1
ATOM 953 N N . ASP A 1 121 ? -4.535 16.424 -4.397 1.00 48.75 121 ASP A N 1
ATOM 954 C CA . ASP A 1 121 ? -4.440 16.571 -2.938 1.00 48.75 121 ASP A CA 1
ATOM 955 C C . ASP A 1 121 ? -4.561 15.240 -2.169 1.00 48.75 121 ASP A C 1
ATOM 957 O O . ASP A 1 121 ? -4.549 15.198 -0.944 1.00 48.75 121 ASP A O 1
ATOM 961 N N . ALA A 1 122 ? -4.631 14.098 -2.862 1.00 47.53 122 ALA A N 1
ATOM 962 C CA . ALA A 1 122 ? -4.853 12.788 -2.234 1.00 47.53 122 ALA A CA 1
ATOM 963 C C . ALA A 1 122 ? -3.681 12.262 -1.361 1.00 47.53 122 ALA A C 1
ATOM 965 O O . ALA A 1 122 ? -3.575 11.057 -1.120 1.00 47.53 122 ALA A O 1
ATOM 966 N N . GLY A 1 123 ? -2.765 13.119 -0.901 1.00 51.22 123 GLY A N 1
ATOM 967 C CA . GLY A 1 123 ? -1.640 12.691 -0.076 1.00 51.22 123 GLY A CA 1
ATOM 968 C C . GLY A 1 123 ? -0.808 13.779 0.599 1.00 51.22 123 GLY A C 1
ATOM 969 O O . GLY A 1 123 ? 0.383 13.519 0.784 1.00 51.22 123 GLY A O 1
ATOM 970 N N . GLU A 1 124 ? -1.373 14.941 0.940 1.00 35.41 124 GLU A N 1
ATOM 971 C CA . GLU A 1 124 ? -0.790 15.833 1.966 1.00 35.41 124 GLU A CA 1
ATOM 972 C C . GLU A 1 124 ? -1.362 15.544 3.364 1.00 35.41 124 GLU A C 1
ATOM 974 O O . GLU A 1 124 ? -2.585 15.309 3.490 1.00 35.41 124 GLU A O 1
#

Secondary structure (DSSP, 8-state):
-HHHHHHHHHHT-T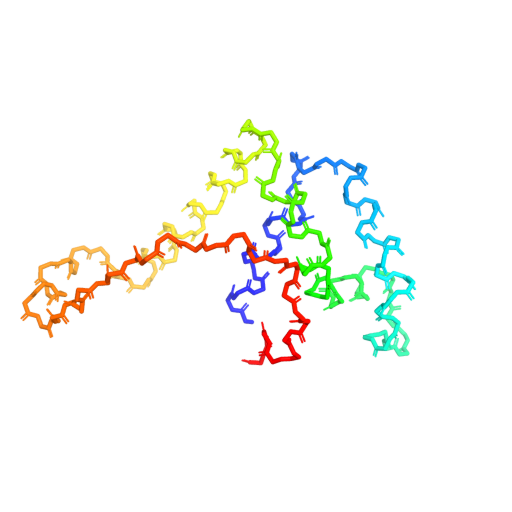TS-HHHHHHHHHHHHHH-GGGPPTT--HHHHHHHHGGGGTTTTHHHHHTS-HHHHHHHHHHHHHHHHHHHHHTT-TT-HHHHHHH----------------PPP-TTTT-

Radius o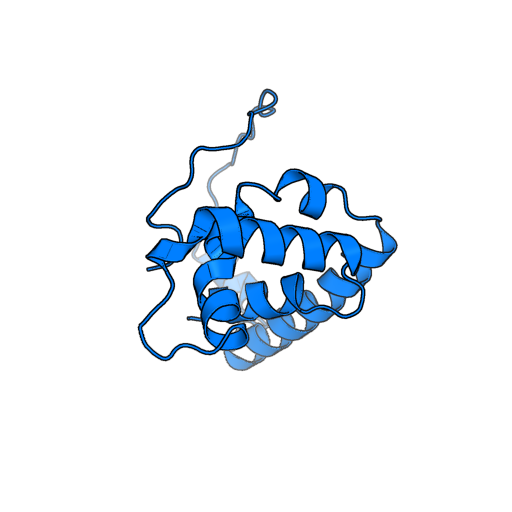f gyration: 18.04 Å; Cα contacts (8 Å, |Δi|>4): 47; chains: 1; bounding box: 48×32×44 Å

pLDDT: mean 88.5, std 15.36, range [35.41, 98.56]

Sequence (124 aa):
HLATNFQNIVMDHPELPADLRQRILAWLDANAQGERKSGDTDEQFYYRARKRAIGPFKQEMWDLPAPVRDAIAADLEQTFGFLFDQLAVNGTAEVVRTHTRAPVQHHVMLAKVGAAADDPDAGE

Solvent-accessible surface area (backbone atoms only — not comparable to full-atom values): 7846 Å² total; per-residue (Å²): 115,76,69,56,54,59,51,46,54,56,78,68,34,86,70,48,58,66,66,60,51,50,52,48,52,55,47,41,68,74,74,36,59,89,65,53,55,95,86,56,50,70,66,58,29,48,70,68,37,52,70,70,45,49,62,85,43,41,65,62,65,71,67,46,56,65,72,42,49,51,54,51,46,50,60,49,47,54,52,50,52,53,50,36,59,77,66,61,51,71,88,40,68,62,59,49,62,74,76,50,79,83,78,86,79,82,77,68,84,76,70,91,75,72,85,68,79,84,67,92,69,84,79,122